Protein AF-A0AAF0VS84-F1 (afdb_monomer_lite)

Structure (mmCIF, N/CA/C/O backbone):
data_AF-A0AAF0VS84-F1
#
_entry.id   AF-A0AAF0VS84-F1
#
loop_
_atom_site.group_PDB
_atom_site.id
_atom_site.type_symbol
_atom_site.label_atom_id
_atom_site.label_alt_id
_atom_site.label_comp_id
_atom_site.label_asym_id
_atom_site.label_entity_id
_atom_site.label_seq_id
_atom_site.pdbx_PDB_ins_code
_atom_site.Cartn_x
_atom_site.Cartn_y
_atom_site.Cartn_z
_atom_site.occupancy
_atom_site.B_iso_or_equiv
_atom_site.auth_seq_id
_atom_site.auth_comp_id
_atom_site.auth_asym_id
_atom_site.auth_atom_id
_atom_site.pdbx_PDB_model_num
ATOM 1 N N . MET A 1 1 ? 5.075 -20.238 -66.374 1.00 50.53 1 MET A N 1
ATOM 2 C CA . MET A 1 1 ? 3.706 -20.644 -66.002 1.00 50.53 1 MET A CA 1
ATOM 3 C C . MET A 1 1 ? 2.776 -19.673 -66.698 1.00 50.53 1 MET A C 1
ATOM 5 O O . MET A 1 1 ? 2.790 -18.499 -66.361 1.00 50.53 1 MET A O 1
ATOM 9 N N . SER A 1 2 ? 2.129 -20.130 -67.767 1.00 43.03 2 SER A N 1
ATOM 10 C CA . SER A 1 2 ? 1.262 -19.314 -68.620 1.00 43.03 2 SER A CA 1
ATOM 11 C C . SER A 1 2 ? -0.129 -19.239 -67.998 1.00 43.03 2 SER A C 1
ATOM 13 O O . SER A 1 2 ? -0.704 -20.282 -67.698 1.00 43.03 2 SER A O 1
ATOM 15 N N . ALA A 1 3 ? -0.652 -18.032 -67.795 1.00 44.28 3 ALA A N 1
ATOM 16 C CA . ALA A 1 3 ? -2.047 -17.821 -67.431 1.00 44.28 3 ALA A CA 1
ATOM 17 C C . ALA A 1 3 ? -2.865 -17.694 -68.725 1.00 44.28 3 ALA A C 1
ATOM 19 O O . ALA A 1 3 ? -2.702 -16.729 -69.469 1.00 44.28 3 ALA A O 1
ATOM 20 N N . GLY A 1 4 ? -3.672 -18.715 -69.014 1.00 44.97 4 GLY A N 1
ATOM 21 C CA . GLY A 1 4 ? -4.736 -18.671 -70.013 1.00 44.97 4 GLY A CA 1
ATOM 22 C C . GLY A 1 4 ? -6.025 -18.196 -69.350 1.00 44.97 4 GLY A C 1
ATOM 23 O O . GLY A 1 4 ? -6.330 -18.629 -68.239 1.00 44.97 4 GLY A O 1
ATOM 24 N N . GLY A 1 5 ? -6.714 -17.267 -70.008 1.00 47.41 5 GLY A N 1
ATOM 25 C CA . GLY A 1 5 ? -7.992 -16.720 -69.569 1.00 47.41 5 GLY A CA 1
ATOM 26 C C . GLY A 1 5 ? -9.197 -17.573 -69.953 1.00 47.41 5 GLY A C 1
ATOM 27 O O . GLY A 1 5 ? -9.062 -18.606 -70.607 1.00 47.41 5 GLY A O 1
ATOM 28 N N . SER A 1 6 ? -10.362 -17.066 -69.570 1.00 51.78 6 SER A N 1
ATOM 29 C CA . SER A 1 6 ? -11.632 -17.220 -70.279 1.00 51.78 6 SER A CA 1
ATOM 30 C C . SER A 1 6 ? -12.616 -16.197 -69.709 1.00 51.78 6 SER A C 1
ATOM 32 O O . SER A 1 6 ? -12.835 -16.151 -68.496 1.00 51.78 6 SER A O 1
ATOM 34 N N . GLU A 1 7 ? -13.102 -15.356 -70.615 1.00 62.22 7 GLU A N 1
ATOM 35 C CA . GLU A 1 7 ? -14.294 -14.508 -70.540 1.00 62.22 7 GLU A CA 1
ATOM 36 C C . GLU A 1 7 ? -15.581 -15.357 -70.452 1.00 62.22 7 GLU A C 1
ATOM 38 O O . GLU A 1 7 ? -15.492 -16.580 -70.539 1.00 62.22 7 GLU A O 1
ATOM 43 N N . ASP A 1 8 ? -16.716 -14.674 -70.240 1.00 53.28 8 ASP A N 1
ATOM 44 C CA . ASP A 1 8 ? -18.134 -15.006 -70.530 1.00 53.28 8 ASP A CA 1
ATOM 45 C C . ASP A 1 8 ? -18.987 -14.474 -69.346 1.00 53.28 8 ASP A C 1
ATOM 47 O O . ASP A 1 8 ? -18.888 -14.981 -68.227 1.00 53.28 8 ASP A O 1
ATOM 51 N N . ASP A 1 9 ? -19.570 -13.272 -69.385 1.00 51.75 9 ASP A N 1
ATOM 52 C CA . ASP A 1 9 ? -20.743 -12.759 -70.130 1.00 51.75 9 ASP A CA 1
ATOM 53 C C . ASP A 1 9 ? -22.136 -13.165 -69.593 1.00 51.75 9 ASP A C 1
ATOM 55 O O . ASP A 1 9 ? -22.370 -14.270 -69.111 1.00 51.75 9 ASP A O 1
ATOM 59 N N . ASP A 1 10 ? -23.037 -12.185 -69.739 1.00 46.50 10 ASP A N 1
ATOM 60 C CA . ASP A 1 10 ? -24.508 -12.220 -69.765 1.00 46.50 10 ASP A CA 1
ATOM 61 C C . ASP A 1 10 ? -25.356 -12.129 -68.473 1.00 46.50 10 ASP A C 1
ATOM 63 O O . ASP A 1 10 ? -25.662 -13.089 -67.772 1.00 46.50 10 ASP A O 1
ATOM 67 N N . GLU A 1 11 ? -25.764 -10.876 -68.224 1.00 55.25 11 GLU A N 1
ATOM 68 C CA . GLU A 1 11 ? -27.133 -10.326 -68.309 1.00 55.25 11 GLU A CA 1
ATOM 69 C C . GLU A 1 11 ? -28.371 -10.964 -67.618 1.00 55.25 11 GLU A C 1
ATOM 71 O O . GLU A 1 11 ? -28.603 -12.165 -67.560 1.00 55.25 11 GLU A O 1
ATOM 76 N N . LEU A 1 12 ? -29.278 -10.021 -67.298 1.00 48.12 12 LEU A N 1
ATOM 77 C CA . LEU A 1 12 ? -30.730 -10.089 -67.049 1.00 48.12 12 LEU A CA 1
ATOM 78 C C . LEU A 1 12 ? -31.166 -10.337 -65.591 1.00 48.12 12 LEU A C 1
ATOM 80 O O . LEU A 1 12 ? -30.962 -11.393 -65.016 1.00 48.12 12 LEU A O 1
ATOM 84 N N . SER A 1 13 ? -31.695 -9.345 -64.867 1.00 52.41 13 SER A N 1
ATOM 85 C CA . SER A 1 13 ? -32.961 -8.591 -64.995 1.00 52.41 13 SER A CA 1
ATOM 86 C C . SER A 1 13 ? -34.012 -9.037 -63.961 1.00 52.41 13 SER A C 1
ATOM 88 O O . SER A 1 13 ? -34.390 -10.201 -63.893 1.00 52.41 13 SER A O 1
ATOM 90 N N . ASN A 1 14 ? -34.582 -8.014 -63.322 1.00 40.75 14 ASN A N 1
ATOM 91 C CA . ASN A 1 14 ? -35.982 -7.852 -62.924 1.00 40.75 14 ASN A CA 1
ATOM 92 C C . ASN A 1 14 ? -36.468 -8.130 -61.487 1.00 40.75 14 ASN A C 1
ATOM 94 O O . ASN A 1 14 ? -36.486 -9.242 -60.978 1.00 40.75 14 ASN A O 1
ATOM 98 N N . SER A 1 15 ? -37.095 -7.054 -60.989 1.00 41.12 15 SER A N 1
ATOM 99 C CA . SER A 1 15 ? -38.425 -7.020 -60.374 1.00 41.12 15 SER A CA 1
ATOM 100 C C . SER A 1 15 ? -38.561 -7.133 -58.852 1.00 41.12 15 SER A C 1
ATOM 102 O O . SER A 1 15 ? -38.522 -8.199 -58.257 1.00 41.12 15 SER A O 1
ATOM 104 N N . SER A 1 16 ? -39.003 -5.988 -58.319 1.00 46.28 16 SER A N 1
ATOM 105 C CA . SER A 1 16 ? -40.196 -5.853 -57.472 1.00 46.28 16 SER A CA 1
ATOM 106 C C . SER A 1 16 ? -40.049 -6.021 -55.959 1.00 46.28 16 SER A C 1
ATOM 108 O O . SER A 1 16 ? -40.029 -7.117 -55.422 1.00 46.28 16 SER A O 1
ATOM 110 N N . ARG A 1 17 ? -40.114 -4.847 -55.309 1.00 50.06 17 ARG A N 1
ATOM 111 C CA . ARG A 1 17 ? -40.969 -4.473 -54.165 1.00 50.06 17 ARG A CA 1
ATOM 112 C C . ARG A 1 17 ? -41.140 -5.492 -53.038 1.00 50.06 17 ARG A C 1
ATOM 114 O O . ARG A 1 17 ? -41.830 -6.490 -53.202 1.00 50.06 17 ARG A O 1
ATOM 121 N N . SER A 1 18 ? -40.778 -5.061 -51.833 1.00 51.91 18 SER A N 1
ATOM 122 C CA . SER A 1 18 ? -41.678 -5.115 -50.675 1.00 51.91 18 SER A CA 1
ATOM 123 C C . SER A 1 18 ? -41.267 -4.036 -49.674 1.00 51.91 18 SER A C 1
ATOM 125 O O . SER A 1 18 ? -40.164 -4.071 -49.137 1.00 51.91 18 SER A O 1
ATOM 127 N N . ASP A 1 19 ? -42.163 -3.070 -49.473 1.00 50.94 19 ASP A N 1
ATOM 128 C CA . ASP A 1 19 ? -42.245 -2.230 -48.281 1.00 50.94 19 ASP A CA 1
ATOM 129 C C . ASP A 1 19 ? -42.140 -3.096 -47.026 1.00 50.94 19 ASP A C 1
ATOM 131 O O . ASP A 1 19 ? -42.954 -4.002 -46.848 1.00 50.94 19 ASP A O 1
ATOM 135 N N . HIS A 1 20 ? -41.199 -2.782 -46.141 1.00 48.94 20 HIS A N 1
ATOM 136 C CA . HIS A 1 20 ? -41.331 -3.045 -44.713 1.00 48.94 20 HIS A CA 1
ATOM 137 C C . HIS A 1 20 ? -40.795 -1.829 -43.963 1.00 48.94 20 HIS A C 1
ATOM 139 O O . HIS A 1 20 ? -39.603 -1.686 -43.700 1.00 48.94 20 HIS A O 1
ATOM 145 N N . SER A 1 21 ? -41.727 -0.930 -43.660 1.00 53.84 21 SER A N 1
ATOM 146 C CA . SER A 1 21 ? -41.661 -0.032 -42.519 1.00 53.84 21 SER A CA 1
ATOM 147 C C . SER A 1 21 ? -41.470 -0.873 -41.259 1.00 53.84 21 SER A C 1
ATOM 149 O O . SER A 1 21 ? -42.403 -1.529 -40.795 1.00 53.84 21 SER A O 1
ATOM 151 N N . VAL A 1 22 ? -40.253 -0.876 -40.733 1.00 56.62 22 VAL A N 1
ATOM 152 C CA . VAL A 1 22 ? -40.007 -1.224 -39.340 1.00 56.62 22 VAL A CA 1
ATOM 153 C C . VAL A 1 22 ? -39.649 0.071 -38.636 1.00 56.62 22 VAL A C 1
ATOM 155 O O . VAL A 1 22 ? -38.559 0.613 -38.813 1.00 56.62 22 VAL A O 1
ATOM 158 N N . ASP A 1 23 ? -40.630 0.590 -37.900 1.00 49.09 23 ASP A N 1
ATOM 159 C CA . ASP A 1 23 ? -40.419 1.462 -36.756 1.00 49.09 23 ASP A CA 1
ATOM 160 C C . ASP A 1 23 ? -39.323 0.832 -35.894 1.00 49.09 23 ASP A C 1
ATOM 162 O O . ASP A 1 23 ? -39.545 -0.130 -35.161 1.00 49.09 23 ASP A O 1
ATOM 166 N N . SER A 1 24 ? -38.092 1.315 -36.047 1.00 53.03 24 SER A N 1
ATOM 167 C CA . SER A 1 24 ? -37.038 1.025 -35.092 1.00 53.03 24 SER A CA 1
ATOM 168 C C . SER A 1 24 ? -37.298 1.928 -33.902 1.00 53.03 24 SER A C 1
ATOM 170 O O . SER A 1 24 ? -36.835 3.072 -33.863 1.00 53.03 24 SER A O 1
ATOM 172 N N . ASP A 1 25 ? -38.112 1.397 -32.993 1.00 48.00 25 ASP A N 1
ATOM 173 C CA . ASP A 1 25 ? -38.280 1.870 -31.634 1.00 48.00 25 ASP A CA 1
ATOM 174 C C . ASP A 1 25 ? -36.946 2.383 -31.102 1.00 48.00 25 ASP A C 1
ATOM 176 O O . ASP A 1 25 ? -35.911 1.705 -31.156 1.00 48.00 25 ASP A O 1
ATOM 180 N N . ALA A 1 26 ? -36.994 3.620 -30.618 1.00 53.66 26 ALA A N 1
ATOM 181 C CA . ALA A 1 26 ? -35.950 4.222 -29.828 1.00 53.66 26 ALA A CA 1
ATOM 182 C C . ALA A 1 26 ? -35.604 3.261 -28.687 1.00 53.66 26 ALA A C 1
ATOM 184 O O . ALA A 1 26 ? -36.314 3.166 -27.687 1.00 53.66 26 ALA A O 1
ATOM 185 N N . TYR A 1 27 ? -34.496 2.541 -28.843 1.00 47.78 27 TYR A N 1
ATOM 186 C CA . TYR A 1 27 ? -33.775 2.015 -27.703 1.00 47.78 27 TYR A CA 1
ATOM 187 C C . TYR A 1 27 ? -33.230 3.236 -26.959 1.00 47.78 27 TYR A C 1
ATOM 189 O O . TYR A 1 27 ? -32.127 3.713 -27.229 1.00 47.78 27 TYR A O 1
ATOM 197 N N . ASP A 1 28 ? -34.041 3.755 -26.036 1.00 49.34 28 ASP A N 1
ATOM 198 C CA . ASP A 1 28 ? -33.571 4.408 -24.821 1.00 49.34 28 ASP A CA 1
ATOM 199 C C . ASP A 1 28 ? -32.730 3.356 -24.093 1.00 49.34 28 ASP A C 1
ATOM 201 O O . ASP A 1 28 ? -33.191 2.587 -23.248 1.00 49.34 28 ASP A O 1
ATOM 205 N N . GLY A 1 29 ? -31.477 3.240 -24.531 1.00 46.06 29 GLY A N 1
ATOM 206 C CA . GLY A 1 29 ? -30.429 2.626 -23.752 1.00 46.06 29 GLY A CA 1
ATOM 207 C C . GLY A 1 29 ? -30.230 3.514 -22.542 1.00 46.06 29 GLY A C 1
ATOM 208 O O . GLY A 1 29 ? -29.332 4.350 -22.532 1.00 46.06 29 GLY A O 1
ATOM 209 N N . ASP A 1 30 ? -31.085 3.319 -21.540 1.00 48.31 30 ASP A N 1
ATOM 210 C CA . ASP A 1 30 ? -30.822 3.625 -20.146 1.00 48.31 30 ASP A CA 1
ATOM 211 C C . ASP A 1 30 ? -29.591 2.805 -19.740 1.00 48.31 30 ASP A C 1
ATOM 213 O O . ASP A 1 30 ? -29.650 1.790 -19.050 1.00 48.31 30 ASP A O 1
ATOM 217 N N . SER A 1 31 ? -28.424 3.222 -20.229 1.00 49.38 31 SER A N 1
ATOM 218 C CA . SER A 1 31 ? -27.168 3.009 -19.545 1.00 49.38 31 SER A CA 1
ATOM 219 C C . SER A 1 31 ? -27.240 3.902 -18.319 1.00 49.38 31 SER A C 1
ATOM 221 O O . SER A 1 31 ? -26.619 4.967 -18.269 1.00 49.38 31 SER A O 1
ATOM 223 N N . GLY A 1 32 ? -28.054 3.477 -17.352 1.00 42.59 32 GLY A N 1
ATOM 224 C CA . GLY A 1 32 ? -27.872 3.822 -15.964 1.00 42.59 32 GLY A CA 1
ATOM 225 C C . GLY A 1 32 ? -26.452 3.404 -15.630 1.00 42.59 32 GLY A C 1
ATOM 226 O O . GLY A 1 32 ? -26.192 2.263 -15.256 1.00 42.59 32 GLY A O 1
ATOM 227 N N . GLU A 1 33 ? -25.506 4.309 -15.882 1.00 45.06 33 GLU A N 1
ATOM 228 C CA . GLU A 1 33 ? -24.193 4.256 -15.283 1.00 45.06 33 GLU A CA 1
ATOM 229 C C . GLU A 1 33 ? -24.483 4.123 -13.795 1.00 45.06 33 GLU A C 1
ATOM 231 O O . GLU A 1 33 ? -24.975 5.057 -13.159 1.00 45.06 33 GLU A O 1
ATOM 236 N N . ASP A 1 34 ? -24.261 2.934 -13.251 1.00 48.19 34 ASP A N 1
ATOM 237 C CA . ASP A 1 34 ? -24.170 2.739 -11.820 1.00 48.19 34 ASP A CA 1
ATOM 238 C C . ASP A 1 34 ? -22.957 3.568 -11.377 1.00 48.19 34 ASP A C 1
ATOM 240 O O . ASP A 1 34 ? -21.808 3.125 -11.412 1.00 48.19 34 ASP A O 1
ATOM 244 N N . LYS A 1 35 ? -23.195 4.861 -11.114 1.00 49.91 35 LYS A N 1
ATOM 245 C CA . LYS A 1 35 ? -22.172 5.912 -10.975 1.00 49.91 35 LYS A CA 1
ATOM 246 C C . LYS A 1 35 ? -21.322 5.768 -9.728 1.00 49.91 35 LYS A C 1
ATOM 248 O O . LYS A 1 35 ? -20.601 6.693 -9.357 1.00 49.91 35 LYS A O 1
ATOM 253 N N . THR A 1 36 ? -21.367 4.627 -9.062 1.00 57.72 36 THR A N 1
ATOM 254 C CA . THR A 1 36 ? -20.531 4.415 -7.905 1.00 57.72 36 THR A CA 1
ATOM 255 C C . THR A 1 36 ? -19.839 3.067 -7.998 1.00 57.72 36 THR A C 1
ATOM 257 O O . THR A 1 36 ? -20.202 2.097 -7.338 1.00 57.72 36 THR A O 1
ATOM 260 N N . SER A 1 37 ? -18.729 3.034 -8.735 1.00 63.50 37 SER A N 1
ATOM 261 C CA . SER A 1 37 ? -17.704 2.013 -8.512 1.00 63.50 37 SER A CA 1
ATOM 262 C C . SER A 1 37 ? -17.417 1.902 -7.004 1.00 63.50 37 SER A C 1
ATOM 264 O O . SER A 1 37 ? -17.451 2.913 -6.283 1.00 63.50 37 SER A O 1
ATOM 266 N N . PRO A 1 38 ? -17.212 0.692 -6.460 1.00 80.88 38 PRO A N 1
ATOM 267 C CA . PRO A 1 38 ? -16.830 0.543 -5.061 1.00 80.88 38 PRO A CA 1
ATOM 268 C C . PRO A 1 38 ? -15.580 1.396 -4.782 1.00 80.88 38 PRO A C 1
ATOM 270 O O . PRO A 1 38 ? -14.701 1.477 -5.641 1.00 80.88 38 PRO A O 1
ATOM 273 N N . PRO A 1 39 ? -15.483 2.062 -3.613 1.00 90.38 39 PRO A N 1
ATOM 274 C CA . PRO A 1 39 ? -14.355 2.949 -3.302 1.00 90.38 39 PRO A CA 1
ATOM 275 C C . PRO A 1 39 ? -13.020 2.199 -3.208 1.00 90.38 39 PRO A C 1
ATOM 277 O O . PRO A 1 39 ? -11.957 2.827 -3.179 1.00 90.38 39 PRO A O 1
ATOM 280 N N . TYR A 1 40 ? -13.086 0.866 -3.183 1.00 94.62 40 TYR A N 1
ATOM 281 C CA . TYR A 1 40 ? -11.967 -0.043 -3.076 1.00 94.62 40 TYR A CA 1
ATOM 282 C C . TYR A 1 40 ? -12.057 -1.159 -4.119 1.00 94.62 40 TYR A C 1
ATOM 284 O O . TYR A 1 40 ? -13.145 -1.599 -4.491 1.00 94.62 40 TYR A O 1
ATOM 292 N N . ARG A 1 41 ? -10.893 -1.634 -4.559 1.00 95.56 41 ARG A N 1
ATOM 293 C CA . ARG A 1 41 ? -10.717 -2.801 -5.422 1.00 95.56 41 ARG A CA 1
ATOM 294 C C . ARG A 1 41 ? -9.724 -3.749 -4.764 1.00 95.56 41 ARG A C 1
ATOM 296 O O . ARG A 1 41 ? -8.603 -3.337 -4.483 1.00 95.56 41 ARG A O 1
ATOM 303 N N . GLU A 1 42 ? -10.109 -5.000 -4.558 1.00 96.94 42 GLU A N 1
ATOM 304 C CA . GLU A 1 42 ? -9.245 -6.000 -3.921 1.00 96.94 42 GLU A CA 1
ATOM 305 C C . GLU A 1 42 ? -7.981 -6.253 -4.757 1.00 96.94 42 GLU A C 1
ATOM 307 O O . GLU A 1 42 ? -8.078 -6.480 -5.962 1.00 96.94 42 GLU A O 1
ATOM 312 N N . ILE A 1 43 ? -6.805 -6.187 -4.121 1.00 97.00 43 ILE A N 1
ATOM 313 C CA . ILE A 1 43 ? -5.505 -6.596 -4.683 1.00 97.00 43 ILE A CA 1
ATOM 314 C C . ILE A 1 43 ? -5.200 -8.044 -4.291 1.00 97.00 43 ILE A C 1
ATOM 316 O O . ILE A 1 43 ? -4.807 -8.834 -5.144 1.00 97.00 43 ILE A O 1
ATOM 320 N N . GLU A 1 44 ? -5.314 -8.365 -3.000 1.00 97.44 44 GLU A N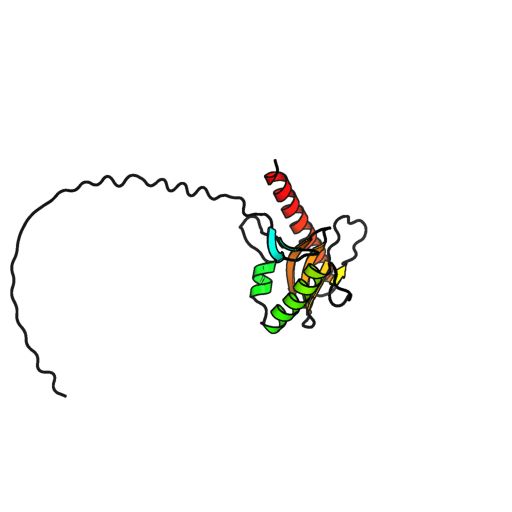 1
ATOM 321 C CA . GLU A 1 44 ? -4.986 -9.680 -2.444 1.00 97.44 44 GLU A CA 1
ATOM 322 C C . GLU A 1 44 ? -5.858 -9.953 -1.216 1.00 97.44 44 GLU A C 1
ATOM 324 O O . GLU A 1 44 ? -5.990 -9.101 -0.333 1.00 97.44 44 GLU A O 1
ATOM 3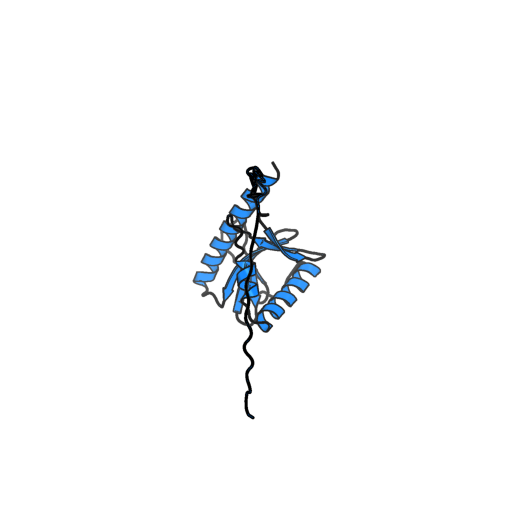29 N N . HIS A 1 45 ? -6.390 -11.167 -1.132 1.00 96.44 45 HIS A N 1
ATOM 330 C CA . HIS A 1 45 ? -7.223 -11.627 -0.028 1.00 96.44 45 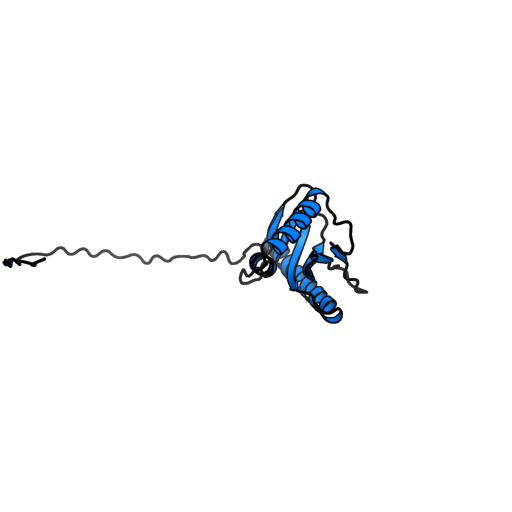HIS A CA 1
ATOM 331 C C . HIS A 1 45 ? -6.464 -12.623 0.851 1.00 96.44 45 HIS A C 1
ATOM 333 O O . HIS A 1 45 ? -5.648 -13.405 0.360 1.00 96.44 45 HIS A O 1
ATOM 339 N N . GLY A 1 46 ? -6.754 -12.668 2.149 1.00 94.69 46 GLY A N 1
ATOM 340 C CA . GLY A 1 46 ? -6.235 -13.747 2.984 1.00 94.69 46 GLY A CA 1
ATOM 341 C C . GLY A 1 46 ? -6.929 -13.893 4.323 1.00 94.69 46 GLY A C 1
ATOM 342 O O . GLY A 1 46 ? -7.842 -13.160 4.678 1.00 94.69 46 GLY A O 1
ATOM 343 N N . THR A 1 47 ? -6.479 -14.890 5.080 1.00 94.31 47 THR A N 1
ATOM 344 C CA . THR A 1 47 ? -7.134 -15.311 6.324 1.00 94.31 47 THR A CA 1
ATOM 345 C C . THR A 1 47 ? -6.990 -14.309 7.464 1.00 94.31 47 THR A C 1
ATOM 347 O O . THR A 1 47 ? -7.848 -14.267 8.339 1.00 94.31 47 THR A O 1
ATOM 350 N N . ALA A 1 48 ? -5.892 -13.549 7.504 1.00 95.62 48 ALA A N 1
ATOM 351 C CA . ALA A 1 48 ? -5.624 -12.590 8.573 1.00 95.62 48 ALA A CA 1
ATOM 352 C C . ALA A 1 48 ? -5.984 -11.157 8.175 1.00 95.62 48 ALA A C 1
ATOM 354 O O . ALA A 1 48 ? -6.488 -10.403 9.006 1.00 95.62 48 ALA A O 1
ATOM 355 N N . LYS A 1 49 ? -5.674 -10.763 6.936 1.00 96.19 49 LYS A N 1
ATOM 356 C CA . LYS A 1 49 ? -5.913 -9.414 6.414 1.00 96.19 49 LYS A CA 1
ATOM 357 C C . LYS A 1 49 ? -6.149 -9.437 4.909 1.00 96.19 49 LYS A C 1
ATOM 359 O O . LYS A 1 49 ? -5.625 -10.310 4.226 1.00 96.19 49 LYS A O 1
ATOM 364 N N . ASN A 1 50 ? -6.795 -8.390 4.409 1.00 97.06 50 ASN A N 1
ATOM 365 C CA . ASN A 1 50 ? -6.909 -8.100 2.980 1.00 97.06 50 ASN A CA 1
ATOM 366 C C . ASN A 1 50 ? -5.997 -6.941 2.568 1.00 97.06 50 ASN A C 1
ATOM 368 O O . ASN A 1 50 ? -5.537 -6.154 3.403 1.00 97.06 50 ASN A O 1
ATOM 372 N N . ILE A 1 51 ? -5.736 -6.825 1.272 1.00 97.94 51 ILE A N 1
ATOM 373 C CA . ILE A 1 51 ? -5.092 -5.667 0.661 1.00 97.94 51 ILE A CA 1
ATOM 374 C C . ILE A 1 51 ? -6.014 -5.145 -0.427 1.00 97.94 51 ILE A C 1
ATOM 376 O O . ILE A 1 51 ? -6.292 -5.845 -1.395 1.00 97.94 51 ILE A O 1
ATOM 380 N N . ASP A 1 52 ? -6.405 -3.887 -0.291 1.00 97.88 52 ASP A N 1
ATOM 381 C CA . ASP A 1 52 ? -7.313 -3.211 -1.206 1.00 97.88 52 ASP A CA 1
ATOM 382 C C . ASP A 1 52 ? -6.629 -1.993 -1.818 1.00 97.88 52 ASP A C 1
ATOM 384 O O . ASP A 1 52 ? -5.825 -1.328 -1.172 1.00 97.88 52 ASP A O 1
ATOM 388 N N . ALA A 1 53 ? -6.959 -1.661 -3.057 1.00 97.88 53 ALA A N 1
ATOM 389 C CA . ALA A 1 53 ? -6.577 -0.424 -3.715 1.00 97.88 53 ALA A CA 1
ATOM 390 C C . ALA A 1 53 ? -7.724 0.584 -3.672 1.00 97.88 53 ALA A C 1
ATOM 392 O O . ALA A 1 53 ? -8.875 0.218 -3.887 1.00 97.88 53 ALA A O 1
ATOM 393 N N . ILE A 1 54 ? -7.420 1.864 -3.483 1.00 97.62 54 ILE A N 1
ATOM 394 C CA . ILE A 1 54 ? -8.405 2.939 -3.632 1.00 97.62 54 ILE A CA 1
ATOM 395 C C . ILE A 1 54 ? -8.790 3.087 -5.107 1.00 97.62 54 ILE A C 1
ATOM 397 O O . ILE A 1 54 ? -7.928 3.144 -5.987 1.00 97.62 54 ILE A O 1
ATOM 401 N N . VAL A 1 55 ? -10.093 3.206 -5.356 1.00 96.44 55 VAL A N 1
ATOM 402 C CA . VAL A 1 55 ? -10.669 3.542 -6.660 1.00 96.44 55 VAL A CA 1
ATOM 403 C C . VAL A 1 55 ? -11.093 5.011 -6.646 1.00 96.44 55 VAL A C 1
ATOM 405 O O . VAL A 1 55 ? -11.876 5.442 -5.796 1.00 96.44 55 VAL A O 1
ATOM 408 N N . GLY A 1 56 ? -10.553 5.810 -7.562 1.00 91.50 56 GLY A N 1
ATOM 409 C CA . GLY A 1 56 ? -10.904 7.217 -7.753 1.00 91.50 56 GLY A CA 1
ATOM 410 C C . GLY A 1 56 ? -12.350 7.405 -8.220 1.00 91.50 56 GLY A C 1
ATOM 411 O O . GLY A 1 56 ? -13.024 6.456 -8.606 1.00 91.50 56 GLY A O 1
ATOM 412 N N . GLU A 1 57 ? -12.851 8.638 -8.182 1.00 88.00 57 GLU A N 1
ATOM 413 C CA . GLU A 1 57 ? -14.232 8.958 -8.597 1.00 88.00 57 GLU A CA 1
ATOM 414 C C . GLU A 1 57 ? -14.502 8.636 -10.072 1.00 88.00 57 GLU A C 1
ATOM 416 O O . GLU A 1 57 ? -15.599 8.238 -10.436 1.00 88.00 57 GLU A O 1
ATOM 421 N N . ASN A 1 58 ? -13.472 8.731 -10.909 1.00 87.06 58 ASN A N 1
ATOM 422 C CA . ASN A 1 58 ? -13.508 8.369 -12.325 1.00 87.06 58 ASN A CA 1
ATOM 423 C C . ASN A 1 58 ? -13.237 6.873 -12.586 1.00 87.06 58 ASN A C 1
ATOM 425 O O . ASN A 1 58 ? -12.934 6.501 -13.716 1.00 87.06 58 ASN A O 1
ATOM 429 N N . GLY A 1 59 ? -13.231 6.028 -11.550 1.00 88.94 59 GLY A N 1
ATOM 430 C CA . GLY A 1 59 ? -12.901 4.605 -11.664 1.00 88.94 59 GLY A CA 1
ATOM 431 C C . GLY A 1 59 ? -11.407 4.291 -11.814 1.00 88.94 59 GLY A C 1
ATOM 432 O O . GLY A 1 59 ? -11.046 3.118 -11.902 1.00 88.94 59 GLY A O 1
ATOM 433 N N . SER A 1 60 ? -10.521 5.295 -11.820 1.00 91.88 60 SER A N 1
ATOM 434 C CA . SER A 1 60 ? -9.072 5.058 -11.900 1.00 91.88 60 SER A CA 1
ATOM 435 C C . SER A 1 60 ? -8.533 4.373 -10.644 1.00 91.88 60 SER A C 1
ATOM 437 O O . SER A 1 60 ? -9.023 4.600 -9.537 1.00 91.88 60 SER A O 1
ATOM 439 N N . CYS A 1 61 ? -7.507 3.535 -10.796 1.00 95.94 61 CYS A N 1
ATOM 440 C CA . CYS A 1 61 ? -6.937 2.785 -9.684 1.00 95.94 61 CYS A CA 1
ATOM 441 C C . CYS A 1 61 ? -5.407 2.797 -9.750 1.00 95.94 61 CYS A C 1
ATOM 443 O O . CYS A 1 61 ? -4.766 1.839 -10.180 1.00 95.94 61 CYS A O 1
ATOM 445 N N . GLU A 1 62 ? -4.812 3.896 -9.281 1.00 97.38 62 GLU A N 1
ATOM 446 C CA . GLU A 1 62 ? -3.376 4.155 -9.433 1.00 97.38 62 GLU A CA 1
ATOM 447 C C . GLU A 1 62 ? -2.477 3.057 -8.856 1.00 97.38 62 GLU A C 1
ATOM 449 O O . GLU A 1 62 ? -1.406 2.789 -9.397 1.00 97.38 62 GLU A O 1
ATOM 454 N N . ALA A 1 63 ? -2.867 2.430 -7.743 1.00 97.62 63 ALA A N 1
ATOM 455 C CA . ALA A 1 63 ? -2.096 1.335 -7.161 1.00 97.62 63 ALA A CA 1
ATOM 456 C C . ALA A 1 63 ? -2.063 0.106 -8.083 1.00 97.62 63 ALA A C 1
ATOM 458 O O . ALA A 1 63 ? -1.001 -0.496 -8.253 1.00 97.62 63 ALA A O 1
ATOM 459 N N . PHE A 1 64 ? -3.198 -0.231 -8.700 1.00 96.12 64 PHE A N 1
ATOM 460 C CA . PHE A 1 64 ? -3.306 -1.324 -9.665 1.00 96.12 64 PHE A CA 1
ATOM 461 C C . PHE A 1 64 ? -2.509 -1.029 -10.930 1.00 96.12 64 PHE A C 1
ATOM 463 O O . PHE A 1 64 ? -1.692 -1.853 -11.339 1.00 96.12 64 PHE A O 1
ATOM 470 N N . ASP A 1 65 ? -2.693 0.162 -11.497 1.00 97.44 65 ASP A N 1
ATOM 471 C CA . ASP A 1 65 ? -1.986 0.591 -12.705 1.00 97.44 65 ASP A CA 1
ATOM 472 C C . ASP A 1 65 ? -0.471 0.589 -12.472 1.00 97.44 65 ASP A C 1
ATOM 474 O O . ASP A 1 65 ? 0.310 0.114 -13.299 1.00 97.44 65 ASP A O 1
ATOM 478 N N . TYR A 1 66 ? -0.045 1.051 -11.292 1.00 98.31 66 TYR A N 1
ATOM 479 C CA . TYR A 1 66 ? 1.355 1.025 -10.898 1.00 98.31 66 TYR A CA 1
ATOM 480 C C . TYR A 1 66 ? 1.903 -0.398 -10.801 1.00 98.31 66 TYR A C 1
ATOM 482 O O . TYR A 1 66 ? 2.979 -0.652 -11.334 1.00 98.31 66 TYR A O 1
ATOM 490 N N . LEU A 1 67 ? 1.193 -1.309 -10.126 1.00 98.19 67 LEU A N 1
ATOM 491 C CA . LEU A 1 67 ? 1.596 -2.710 -9.976 1.00 98.19 67 LEU A CA 1
ATOM 492 C C . LEU A 1 67 ? 1.693 -3.419 -11.332 1.00 98.19 67 LEU A C 1
ATOM 494 O O . LEU A 1 67 ? 2.677 -4.116 -11.580 1.00 98.19 67 LEU A O 1
ATOM 498 N N . ALA A 1 68 ? 0.725 -3.192 -12.220 1.00 97.62 68 ALA A N 1
ATOM 499 C CA . ALA A 1 68 ? 0.702 -3.767 -13.562 1.00 97.62 68 ALA A CA 1
ATOM 500 C C . ALA A 1 68 ? 1.881 -3.290 -14.427 1.00 97.62 68 ALA A C 1
ATOM 502 O O . ALA A 1 68 ? 2.420 -4.063 -15.214 1.00 97.62 68 ALA A O 1
ATOM 503 N N . ALA A 1 69 ? 2.332 -2.046 -14.243 1.00 97.88 69 ALA A N 1
ATOM 504 C CA . ALA A 1 69 ? 3.464 -1.474 -14.972 1.00 97.88 69 ALA A CA 1
ATOM 505 C C . ALA A 1 69 ? 4.850 -1.928 -14.461 1.00 97.88 69 ALA A C 1
ATOM 507 O O . ALA A 1 69 ? 5.878 -1.540 -15.025 1.00 97.88 69 ALA A O 1
ATOM 508 N N . LEU A 1 70 ? 4.916 -2.700 -13.371 1.00 97.81 70 LEU A N 1
ATOM 509 C CA . LEU A 1 70 ? 6.178 -3.201 -12.824 1.00 97.81 70 LEU A CA 1
ATOM 510 C C . LEU A 1 70 ? 6.759 -4.350 -13.653 1.00 97.81 70 LEU A C 1
ATOM 512 O O . LEU A 1 70 ? 6.051 -5.063 -14.355 1.00 97.81 70 LEU A O 1
ATOM 516 N N . THR A 1 71 ? 8.066 -4.574 -13.498 1.00 97.75 71 THR A N 1
ATOM 517 C CA . THR A 1 71 ? 8.712 -5.790 -14.009 1.00 97.75 71 THR A CA 1
ATOM 518 C C . THR A 1 71 ? 8.195 -7.025 -13.270 1.00 97.75 71 THR A C 1
ATOM 520 O O . THR A 1 71 ? 7.835 -6.931 -12.095 1.00 97.75 71 THR A O 1
ATOM 523 N N . GLU A 1 72 ? 8.241 -8.200 -13.899 1.00 97.50 72 GLU A N 1
ATOM 524 C CA . GLU A 1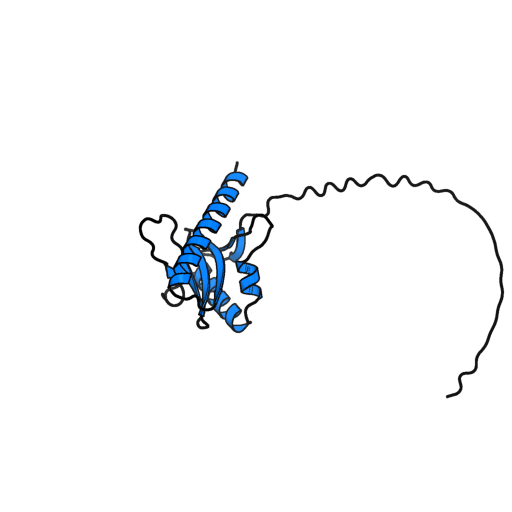 72 ? 7.830 -9.465 -13.265 1.00 97.50 72 GLU A CA 1
ATOM 525 C C . GLU A 1 72 ? 8.556 -9.719 -11.935 1.00 97.50 72 GLU A C 1
ATOM 527 O O . GLU A 1 72 ? 7.958 -10.160 -10.956 1.00 97.50 72 GLU A O 1
ATOM 532 N N . VAL A 1 73 ? 9.843 -9.364 -11.860 1.00 96.62 73 VAL A N 1
ATOM 533 C CA . VAL A 1 73 ? 10.657 -9.502 -10.642 1.00 96.62 73 VAL A CA 1
ATOM 534 C C . VAL A 1 73 ? 10.145 -8.600 -9.515 1.00 96.62 73 VAL A C 1
ATOM 536 O O . VAL A 1 73 ? 10.149 -8.992 -8.345 1.00 96.62 73 VAL A O 1
ATOM 539 N N . ASP A 1 74 ? 9.716 -7.380 -9.838 1.00 96.62 74 ASP A N 1
ATOM 540 C CA . ASP A 1 74 ? 9.160 -6.443 -8.860 1.00 96.62 74 ASP A CA 1
ATOM 541 C C . ASP A 1 74 ? 7.735 -6.825 -8.445 1.00 96.62 74 ASP A C 1
ATOM 543 O O . ASP A 1 74 ? 7.412 -6.743 -7.257 1.00 96.62 74 ASP A O 1
ATOM 547 N N . GLN A 1 75 ? 6.916 -7.301 -9.388 1.00 97.81 75 GLN A N 1
ATOM 548 C CA . GLN A 1 75 ? 5.586 -7.845 -9.108 1.00 97.81 75 GLN A CA 1
ATOM 549 C C . GLN A 1 75 ? 5.678 -9.053 -8.172 1.00 97.81 75 GLN A C 1
ATOM 551 O O . GLN A 1 75 ? 5.015 -9.070 -7.137 1.00 97.81 75 GLN A O 1
ATOM 556 N N . ALA A 1 76 ? 6.563 -10.012 -8.458 1.00 97.69 76 ALA A N 1
ATOM 557 C CA . ALA A 1 76 ? 6.781 -11.189 -7.618 1.00 97.69 76 ALA A CA 1
ATOM 558 C C . ALA A 1 76 ? 7.218 -10.813 -6.193 1.00 97.69 76 ALA A C 1
ATOM 560 O O . ALA A 1 76 ? 6.773 -11.407 -5.213 1.00 97.69 76 ALA A O 1
ATOM 561 N N . GLN A 1 77 ? 8.055 -9.780 -6.054 1.00 97.06 77 GLN A N 1
ATOM 562 C CA . GLN A 1 77 ? 8.443 -9.266 -4.743 1.00 97.06 77 GLN A CA 1
ATOM 563 C C . GLN A 1 77 ? 7.277 -8.640 -3.972 1.00 97.06 77 GLN A C 1
ATOM 565 O O . GLN A 1 77 ? 7.232 -8.773 -2.748 1.00 97.06 77 GLN A O 1
ATOM 570 N N . PHE A 1 78 ? 6.381 -7.906 -4.633 1.00 97.88 78 PHE A N 1
ATOM 571 C CA . PHE A 1 78 ? 5.172 -7.408 -3.975 1.00 97.88 78 PHE A CA 1
ATOM 572 C C . PHE A 1 78 ? 4.239 -8.555 -3.609 1.00 97.88 78 PHE A C 1
ATOM 574 O O . PHE A 1 78 ? 3.856 -8.639 -2.448 1.00 97.88 78 PHE A O 1
ATOM 581 N N . LYS A 1 79 ? 3.989 -9.483 -4.536 1.00 97.56 79 LYS A N 1
ATOM 582 C CA . LYS A 1 79 ? 3.155 -10.666 -4.316 1.00 97.56 79 LYS A CA 1
ATOM 583 C C . LYS A 1 79 ? 3.597 -11.466 -3.091 1.00 97.56 79 LYS A C 1
ATOM 585 O O . LYS A 1 79 ? 2.806 -11.662 -2.180 1.00 97.56 79 LYS A O 1
ATOM 590 N N . ALA A 1 80 ? 4.885 -11.793 -2.979 1.00 96.25 80 ALA A N 1
ATOM 591 C CA . ALA A 1 80 ? 5.413 -12.509 -1.814 1.00 96.25 80 ALA A CA 1
ATOM 592 C C . ALA A 1 80 ? 5.199 -11.756 -0.482 1.00 96.25 80 ALA A C 1
ATOM 594 O O . ALA A 1 80 ? 5.038 -12.366 0.576 1.00 96.25 80 ALA A O 1
ATOM 595 N N . ARG A 1 81 ? 5.207 -10.414 -0.504 1.00 96.69 81 ARG A N 1
ATOM 596 C CA . ARG A 1 81 ? 4.891 -9.605 0.684 1.00 96.69 81 ARG A CA 1
ATOM 597 C C . ARG A 1 81 ? 3.398 -9.568 0.962 1.00 96.69 81 ARG A C 1
ATOM 599 O O . ARG A 1 81 ? 3.028 -9.601 2.129 1.00 96.69 81 ARG A O 1
ATOM 606 N N . PHE A 1 82 ? 2.575 -9.487 -0.077 1.00 97.81 82 PHE A N 1
ATOM 607 C CA . PHE A 1 82 ? 1.125 -9.499 0.040 1.00 97.81 82 PHE A CA 1
ATOM 608 C C . PHE A 1 82 ? 0.653 -10.814 0.633 1.00 97.81 82 PHE A C 1
ATOM 610 O O . PHE A 1 82 ? 0.073 -10.778 1.707 1.00 97.81 82 PHE A O 1
ATOM 617 N N . GLU A 1 83 ? 1.040 -11.949 0.051 1.00 96.75 83 GLU A N 1
ATOM 618 C CA . GLU A 1 83 ? 0.720 -13.287 0.561 1.00 96.75 83 GLU A CA 1
ATOM 619 C C . GLU A 1 83 ? 1.089 -13.429 2.041 1.00 96.75 83 GLU A C 1
ATOM 621 O O . GLU A 1 83 ? 0.282 -13.840 2.872 1.00 96.75 83 GLU A O 1
ATOM 626 N N . ARG A 1 84 ? 2.305 -13.018 2.419 1.00 96.12 84 ARG A N 1
ATOM 627 C CA . ARG A 1 84 ? 2.727 -13.065 3.822 1.00 96.12 84 ARG A CA 1
ATOM 628 C C . ARG A 1 84 ? 1.879 -12.156 4.713 1.00 96.12 84 ARG A C 1
ATOM 630 O O . ARG A 1 84 ? 1.525 -12.544 5.827 1.00 96.12 84 ARG A O 1
ATOM 637 N N . TYR A 1 85 ? 1.610 -10.936 4.258 1.00 96.44 85 TYR A N 1
ATOM 638 C CA . TYR A 1 85 ? 0.836 -9.958 5.010 1.00 96.44 85 TYR A CA 1
ATOM 639 C C . TYR A 1 85 ? -0.613 -10.410 5.199 1.00 96.44 85 TYR A C 1
ATOM 641 O O . TYR A 1 85 ? -1.124 -10.315 6.311 1.00 96.44 85 TYR A O 1
ATOM 649 N N . THR A 1 86 ? -1.251 -10.945 4.160 1.00 97.44 86 THR A N 1
ATOM 650 C CA . THR A 1 86 ? -2.649 -11.385 4.192 1.00 97.44 86 THR A CA 1
ATOM 651 C C . THR A 1 86 ? -2.835 -12.691 4.962 1.00 97.44 86 THR A C 1
ATOM 653 O O . THR A 1 86 ? -3.871 -12.891 5.592 1.00 97.44 86 THR A O 1
ATOM 656 N N . GLN A 1 87 ? -1.815 -13.554 5.008 1.00 96.31 87 GLN A N 1
ATOM 657 C CA . GLN A 1 87 ? -1.845 -14.796 5.789 1.00 96.31 87 GLN A CA 1
ATOM 658 C C . GLN A 1 87 ? -1.533 -14.593 7.276 1.00 96.31 87 GLN A C 1
ATOM 660 O O . GLN A 1 87 ? -2.158 -15.222 8.126 1.00 96.31 87 GLN A O 1
ATOM 665 N N . VAL A 1 88 ? -0.549 -13.748 7.606 1.00 94.12 88 VAL A N 1
ATOM 666 C CA . VAL A 1 88 ? 0.000 -13.637 8.975 1.00 94.12 88 VAL A CA 1
ATOM 667 C C . VAL A 1 88 ? -0.399 -12.326 9.669 1.00 94.12 88 VAL A C 1
ATOM 669 O O . VAL A 1 88 ? -0.314 -12.213 10.890 1.00 94.12 88 VAL A O 1
ATOM 672 N N . GLY A 1 89 ? -0.832 -11.318 8.912 1.00 91.88 89 GLY A N 1
ATOM 673 C CA . GLY A 1 89 ? -1.309 -10.027 9.416 1.00 91.88 89 GLY A CA 1
ATOM 674 C C . GLY A 1 89 ? -0.230 -8.952 9.604 1.00 91.88 89 GLY A C 1
ATOM 675 O O . GLY A 1 89 ? -0.556 -7.828 9.989 1.00 91.88 89 GLY A O 1
ATOM 676 N N . TYR A 1 90 ? 1.050 -9.258 9.356 1.00 91.38 90 TYR A N 1
ATOM 677 C CA . TYR A 1 90 ? 2.150 -8.295 9.489 1.00 91.38 90 TYR A CA 1
ATOM 678 C C . TYR A 1 90 ? 3.381 -8.642 8.640 1.00 91.38 90 TYR A C 1
ATOM 680 O O . TYR A 1 90 ? 3.641 -9.800 8.309 1.00 91.38 90 TYR A O 1
ATOM 688 N N . LEU A 1 91 ? 4.190 -7.619 8.347 1.00 92.88 91 LEU A N 1
ATOM 689 C CA . LEU A 1 91 ? 5.530 -7.739 7.768 1.00 92.88 91 LEU A CA 1
ATOM 690 C C . LEU A 1 91 ? 6.565 -7.360 8.833 1.00 92.88 91 LEU A C 1
ATOM 692 O O . LEU A 1 91 ? 6.441 -6.330 9.490 1.00 92.88 91 LEU A O 1
ATOM 696 N N . ARG A 1 92 ? 7.564 -8.224 9.050 1.00 83.88 92 ARG A N 1
ATOM 697 C CA . ARG A 1 92 ? 8.424 -8.167 10.252 1.00 83.88 92 ARG A CA 1
ATOM 698 C C . ARG A 1 92 ? 9.505 -7.100 10.197 1.00 83.88 92 ARG A C 1
ATOM 700 O O . ARG A 1 92 ? 10.003 -6.686 11.238 1.00 83.88 92 ARG A O 1
ATOM 707 N N . SER A 1 93 ? 9.923 -6.723 8.996 1.00 89.19 93 SER A N 1
ATOM 708 C CA . SER A 1 93 ? 11.084 -5.863 8.807 1.00 89.19 93 SER A CA 1
ATOM 709 C C . SER A 1 93 ? 10.670 -4.442 8.429 1.00 89.19 93 SER A C 1
ATOM 711 O O . SER A 1 93 ? 9.867 -4.288 7.506 1.00 89.19 93 SER A O 1
ATOM 71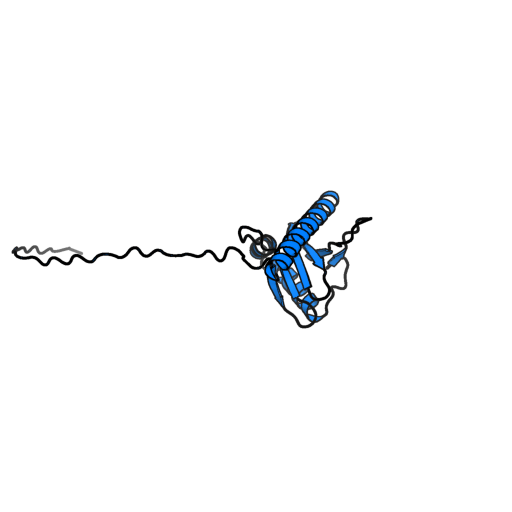3 N N . PRO A 1 94 ? 11.296 -3.402 9.015 1.00 86.25 94 PRO A N 1
ATOM 714 C CA . PRO A 1 94 ? 11.201 -2.027 8.521 1.00 86.25 94 PRO A CA 1
ATOM 715 C C . PRO A 1 94 ? 11.612 -1.866 7.049 1.00 86.25 94 PRO A C 1
ATOM 717 O O . PRO A 1 94 ? 11.235 -0.885 6.402 1.00 86.25 94 PRO A O 1
ATOM 720 N N . GLU A 1 95 ? 12.386 -2.811 6.506 1.00 89.19 95 GLU A N 1
ATOM 721 C CA . GLU A 1 95 ? 12.752 -2.871 5.085 1.00 89.19 95 GLU A CA 1
ATOM 722 C C . GLU A 1 95 ? 11.646 -3.450 4.195 1.00 89.19 95 GLU A C 1
ATOM 724 O O . GLU A 1 95 ? 11.693 -3.286 2.980 1.00 89.19 95 GLU A O 1
ATOM 729 N N . GLU A 1 96 ? 10.638 -4.098 4.778 1.00 92.12 96 GLU A N 1
ATOM 730 C CA . GLU A 1 96 ? 9.460 -4.614 4.075 1.00 92.12 96 GLU A CA 1
ATOM 731 C C . GLU A 1 96 ? 8.252 -3.707 4.282 1.00 92.12 96 GLU A C 1
ATOM 733 O O . GLU A 1 96 ? 7.570 -3.392 3.310 1.00 92.12 96 GLU A O 1
ATOM 738 N N . MET A 1 97 ? 8.014 -3.257 5.518 1.00 94.88 97 MET A N 1
ATOM 739 C CA . MET A 1 97 ? 6.924 -2.352 5.862 1.00 94.88 97 MET A CA 1
ATOM 740 C C . MET A 1 97 ? 7.350 -1.354 6.929 1.00 94.88 97 MET A C 1
ATOM 742 O O . MET A 1 97 ? 7.956 -1.726 7.930 1.00 94.88 97 MET A O 1
ATOM 746 N N . ARG A 1 98 ? 7.019 -0.076 6.744 1.00 94.31 98 ARG A N 1
ATOM 747 C CA . ARG A 1 98 ? 7.382 0.976 7.703 1.00 94.31 98 ARG A CA 1
ATOM 748 C C . ARG A 1 98 ? 6.252 1.974 7.904 1.00 94.31 98 ARG A C 1
ATOM 750 O O . ARG A 1 98 ? 5.643 2.402 6.931 1.00 94.31 98 ARG A O 1
ATOM 757 N N . ILE A 1 99 ? 6.039 2.392 9.151 1.00 93.31 99 ILE A N 1
ATOM 758 C CA . ILE A 1 99 ? 5.174 3.527 9.497 1.00 93.31 99 ILE A CA 1
ATOM 759 C C . ILE A 1 99 ? 5.895 4.830 9.153 1.00 93.31 99 ILE A C 1
ATOM 761 O O . ILE A 1 99 ? 7.060 5.022 9.502 1.00 93.31 99 ILE A O 1
ATOM 765 N N . ILE A 1 100 ? 5.202 5.740 8.479 1.00 91.88 100 ILE A N 1
ATOM 766 C CA . ILE A 1 100 ? 5.691 7.095 8.242 1.00 91.88 100 ILE A CA 1
ATOM 767 C C . ILE A 1 100 ? 5.195 7.962 9.397 1.00 91.88 100 ILE A C 1
ATOM 769 O O . ILE A 1 100 ? 4.036 8.371 9.426 1.00 91.88 100 ILE A O 1
ATOM 773 N N . GLU A 1 101 ? 6.073 8.195 10.371 1.00 84.31 101 GLU A N 1
ATOM 774 C CA . GLU A 1 101 ? 5.749 8.977 11.562 1.00 84.31 101 GLU A CA 1
ATOM 775 C C . GLU A 1 101 ? 5.536 10.456 11.223 1.00 84.31 101 GLU A C 1
ATOM 777 O O . GLU A 1 101 ? 6.387 11.113 10.613 1.00 84.31 101 GLU A O 1
ATOM 782 N N . GLU A 1 102 ? 4.391 10.979 11.653 1.00 81.31 102 GLU A N 1
ATOM 783 C CA . GLU A 1 102 ? 4.042 12.391 11.589 1.00 81.31 102 GLU A CA 1
ATOM 784 C C . GLU A 1 102 ? 3.252 12.754 12.853 1.00 81.31 102 GLU A C 1
ATOM 786 O O . GLU A 1 102 ? 2.271 12.093 13.197 1.00 81.31 102 GLU A O 1
ATOM 791 N N . SER A 1 103 ? 3.721 13.764 13.586 1.00 80.06 103 SER A N 1
ATOM 792 C CA . SER A 1 103 ? 3.120 14.174 14.857 1.00 80.06 103 SER A CA 1
ATOM 793 C C . SER A 1 103 ? 1.741 14.802 14.649 1.00 80.06 103 SER A C 1
ATOM 795 O O . SER A 1 103 ? 1.551 15.579 13.716 1.00 80.06 103 SER A O 1
ATOM 797 N N . GLY A 1 104 ? 0.801 14.516 15.555 1.00 80.94 104 GLY A N 1
ATOM 798 C CA . GLY A 1 104 ? -0.537 15.123 15.545 1.00 80.94 104 GLY A CA 1
ATOM 799 C C . GLY A 1 104 ? -1.491 14.549 14.496 1.00 80.94 104 GLY A C 1
ATOM 800 O O . GLY A 1 104 ? -2.480 15.191 14.157 1.00 80.94 104 GLY A O 1
ATOM 801 N N . VAL A 1 105 ? -1.199 13.358 13.969 1.00 83.81 105 VAL A N 1
ATOM 802 C CA . VAL A 1 105 ? -2.012 12.705 12.943 1.00 83.81 105 VAL A CA 1
ATOM 803 C C . VAL A 1 105 ? -2.700 11.462 13.501 1.00 83.81 105 VAL A C 1
ATOM 805 O O . VAL A 1 105 ? -2.049 10.574 14.048 1.00 83.81 105 VAL A O 1
ATOM 808 N N . GLU A 1 106 ? -4.008 11.371 13.271 1.00 83.69 106 GLU A N 1
ATOM 809 C CA . GLU A 1 106 ? -4.832 10.209 13.615 1.00 83.69 106 GLU A CA 1
ATOM 810 C C . GLU A 1 106 ? -4.639 9.036 12.634 1.00 83.69 106 GLU A C 1
ATOM 812 O O . GLU A 1 106 ? -4.335 7.915 13.039 1.00 83.69 106 GLU A O 1
ATOM 817 N N . VAL A 1 107 ? -4.725 9.300 11.324 1.00 89.81 107 VAL A N 1
ATOM 818 C CA . VAL A 1 107 ? -4.576 8.278 10.274 1.00 89.81 107 VAL A CA 1
ATOM 819 C C . VAL A 1 107 ? -3.104 8.075 9.902 1.00 89.81 107 VAL A C 1
ATOM 821 O O . VAL A 1 107 ? -2.498 8.870 9.166 1.00 89.81 107 VAL A O 1
ATOM 824 N N . ARG A 1 108 ? -2.527 6.976 10.397 1.00 92.31 108 ARG A N 1
ATOM 825 C CA . ARG A 1 108 ? -1.136 6.584 10.133 1.00 92.31 108 ARG A CA 1
ATOM 826 C C . ARG A 1 108 ? -0.990 5.949 8.755 1.00 92.31 108 ARG A C 1
ATOM 828 O O . ARG A 1 108 ? -1.739 5.052 8.381 1.00 92.31 108 ARG A O 1
ATOM 835 N N . VAL A 1 109 ? 0.026 6.393 8.021 1.00 95.94 109 VAL A N 1
ATOM 836 C CA . VAL A 1 109 ? 0.360 5.847 6.702 1.00 95.94 109 VAL A CA 1
ATOM 837 C C . VAL A 1 109 ? 1.567 4.935 6.822 1.00 95.94 109 VAL A C 1
ATOM 839 O O . VAL A 1 109 ? 2.559 5.268 7.472 1.00 95.94 109 VAL A O 1
ATOM 842 N N . HIS A 1 110 ? 1.482 3.794 6.157 1.00 96.12 110 HIS A N 1
ATOM 843 C CA . HIS A 1 110 ? 2.550 2.825 6.038 1.00 96.12 110 HIS A CA 1
ATOM 844 C C . HIS A 1 110 ? 3.029 2.756 4.589 1.00 96.12 110 HIS A C 1
ATOM 846 O O . HIS A 1 110 ? 2.290 3.047 3.645 1.00 96.12 110 HIS A O 1
ATOM 852 N N . GLU A 1 111 ? 4.278 2.340 4.418 1.00 95.94 111 GLU A N 1
ATOM 853 C CA . GLU A 1 111 ? 4.823 1.967 3.119 1.00 95.94 111 GLU A CA 1
ATOM 854 C C . GLU A 1 111 ? 5.191 0.484 3.092 1.00 95.94 111 GLU A C 1
ATOM 856 O O . GLU A 1 111 ? 5.857 0.023 4.016 1.00 95.94 111 GLU A O 1
ATOM 861 N N . ILE A 1 112 ? 4.810 -0.235 2.030 1.00 97.12 112 ILE A N 1
ATOM 862 C CA . ILE A 1 112 ? 5.348 -1.565 1.695 1.00 97.12 112 ILE A CA 1
ATOM 863 C C . ILE A 1 112 ? 6.422 -1.379 0.625 1.00 97.12 112 ILE A C 1
ATOM 865 O O . ILE A 1 112 ? 6.178 -0.728 -0.391 1.00 97.12 112 ILE A O 1
ATOM 869 N N . LYS A 1 113 ? 7.620 -1.924 0.839 1.00 95.75 113 LYS A N 1
ATOM 870 C CA . LYS A 1 113 ? 8.814 -1.641 0.027 1.00 95.75 113 LYS A CA 1
ATOM 871 C C . LYS A 1 113 ? 9.309 -2.876 -0.708 1.00 95.75 113 LYS A C 1
ATOM 873 O O . LYS A 1 113 ? 9.313 -3.947 -0.121 1.00 95.75 113 LYS A O 1
ATOM 878 N N . THR A 1 114 ? 9.848 -2.719 -1.918 1.00 95.75 114 THR A N 1
ATOM 879 C CA . THR A 1 114 ? 10.661 -3.742 -2.601 1.00 95.75 114 THR A CA 1
ATOM 880 C C . THR A 1 114 ? 12.157 -3.502 -2.441 1.00 95.75 114 THR A C 1
ATOM 882 O O . THR A 1 114 ? 12.594 -2.375 -2.197 1.00 95.75 114 THR A O 1
ATOM 885 N N . ARG A 1 115 ? 12.974 -4.548 -2.648 1.00 93.69 115 ARG A N 1
ATOM 886 C CA . ARG A 1 115 ? 14.446 -4.428 -2.632 1.00 93.69 115 ARG A CA 1
ATOM 887 C C . ARG A 1 115 ? 14.951 -3.496 -3.734 1.00 93.69 115 ARG A C 1
ATOM 889 O O . ARG A 1 115 ? 15.921 -2.771 -3.545 1.00 93.69 115 ARG A O 1
ATOM 896 N N . ASN A 1 116 ? 14.234 -3.445 -4.855 1.00 94.00 116 ASN A N 1
ATOM 897 C CA . ASN A 1 116 ? 14.535 -2.560 -5.981 1.00 94.00 116 ASN A CA 1
ATOM 898 C C . ASN A 1 116 ? 14.081 -1.108 -5.742 1.00 94.00 116 ASN A C 1
ATOM 900 O O . ASN A 1 116 ? 14.278 -0.233 -6.591 1.00 94.00 116 ASN A O 1
ATOM 904 N N . GLY A 1 117 ? 13.527 -0.825 -4.560 1.00 94.31 117 GLY A N 1
ATOM 905 C CA . GLY A 1 117 ? 13.183 0.508 -4.098 1.00 94.31 117 GLY A CA 1
ATOM 906 C C . GLY A 1 117 ? 11.806 0.992 -4.538 1.00 94.31 117 GLY A C 1
ATOM 907 O O . GLY A 1 117 ? 11.549 2.189 -4.422 1.00 94.31 117 GLY A O 1
ATOM 908 N N . HIS A 1 118 ? 10.930 0.112 -5.027 1.00 97.62 118 HIS A N 1
ATOM 909 C CA . HIS A 1 118 ? 9.519 0.446 -5.221 1.00 97.62 118 HIS A CA 1
ATOM 910 C C . HIS A 1 118 ? 8.820 0.514 -3.871 1.00 97.62 118 HIS A C 1
ATOM 912 O O . HIS A 1 118 ? 9.199 -0.191 -2.935 1.00 97.62 118 HIS A O 1
ATOM 918 N N . ARG A 1 119 ? 7.831 1.395 -3.751 1.00 97.75 119 ARG A N 1
ATOM 919 C CA . ARG A 1 119 ? 7.087 1.600 -2.511 1.00 97.75 119 ARG A CA 1
ATOM 920 C C . ARG A 1 119 ? 5.618 1.800 -2.816 1.00 97.75 119 ARG A C 1
ATOM 922 O O . ARG A 1 119 ? 5.299 2.624 -3.667 1.00 97.75 119 ARG A O 1
ATOM 929 N N . LEU A 1 120 ? 4.762 1.094 -2.095 1.00 98.25 120 LEU A N 1
ATOM 930 C CA . LEU A 1 120 ? 3.325 1.341 -2.048 1.00 98.25 120 LEU A CA 1
ATOM 931 C C . LEU A 1 120 ? 2.985 2.083 -0.771 1.00 98.25 120 LEU A C 1
ATOM 933 O O . LEU A 1 120 ? 3.524 1.740 0.277 1.00 98.25 120 LEU A O 1
ATOM 937 N N . PHE A 1 121 ? 2.102 3.070 -0.862 1.00 98.25 121 PHE A N 1
ATOM 938 C CA . PHE A 1 121 ? 1.665 3.883 0.269 1.00 98.25 121 PHE A CA 1
ATOM 939 C C . PHE A 1 121 ? 0.212 3.566 0.589 1.00 98.25 121 PH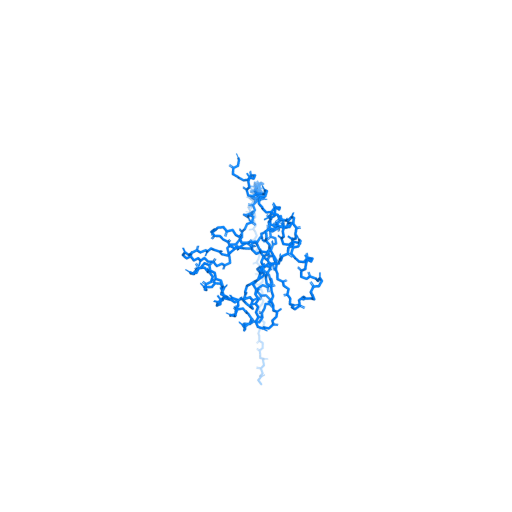E A C 1
ATOM 941 O O . PHE A 1 121 ? -0.646 3.645 -0.293 1.00 98.25 121 PHE A O 1
ATOM 948 N N . GLY A 1 122 ? -0.071 3.249 1.846 1.00 97.50 122 GLY A N 1
ATOM 949 C CA . GLY A 1 122 ? -1.414 2.877 2.265 1.00 97.50 122 GLY A CA 1
ATOM 950 C C . GLY A 1 122 ? -1.659 3.051 3.753 1.00 97.50 122 GLY A C 1
ATOM 951 O O . GLY A 1 122 ? -0.738 3.311 4.529 1.00 97.50 122 GLY A O 1
ATOM 952 N N . VAL A 1 123 ? -2.918 2.921 4.144 1.00 97.00 123 VAL A N 1
ATOM 953 C CA . VAL A 1 123 ? -3.366 2.977 5.536 1.00 97.00 123 VAL A CA 1
ATOM 954 C C . VAL A 1 123 ? -3.636 1.558 6.010 1.00 97.00 123 VAL A C 1
ATOM 956 O O . VAL A 1 123 ? -4.258 0.766 5.307 1.00 97.00 123 VAL A O 1
ATOM 959 N N . GLN A 1 124 ? -3.137 1.227 7.197 1.00 94.38 124 GLN A N 1
ATOM 960 C CA . GLN A 1 124 ? -3.423 -0.050 7.833 1.00 94.38 124 GLN A CA 1
ATOM 961 C C . GLN A 1 124 ? -4.646 0.093 8.738 1.00 94.38 124 GLN A C 1
ATOM 963 O O . GLN A 1 124 ? -4.624 0.870 9.691 1.00 94.38 124 GLN A O 1
ATOM 968 N N . GLU A 1 125 ? -5.672 -0.698 8.453 1.00 92.81 125 GLU A N 1
ATOM 969 C CA . GLU A 1 125 ? -6.832 -0.912 9.310 1.00 92.81 125 GLU A CA 1
ATOM 970 C C . GLU A 1 125 ? -6.708 -2.259 10.056 1.00 92.81 125 GLU A C 1
ATOM 972 O O . GLU A 1 125 ? -5.718 -3.002 9.931 1.00 92.81 125 GLU A O 1
ATOM 977 N N . GLU A 1 126 ? -7.725 -2.582 10.855 1.00 90.44 126 GLU A N 1
ATOM 978 C CA . GLU A 1 126 ? -7.800 -3.834 11.607 1.00 90.44 126 GLU A CA 1
ATOM 979 C C . GLU A 1 126 ? -7.812 -5.059 10.680 1.00 90.44 126 GLU A C 1
ATOM 981 O O . GLU A 1 126 ? -6.966 -5.941 10.835 1.00 90.44 126 GLU A O 1
ATOM 986 N N . SER A 1 127 ? -8.670 -5.074 9.658 1.00 92.62 127 SER A N 1
ATOM 987 C CA . SER A 1 127 ? -8.852 -6.215 8.746 1.00 92.62 127 SER A CA 1
ATOM 988 C C . SER A 1 127 ? -8.216 -6.040 7.365 1.00 92.62 127 SER A C 1
ATOM 990 O O . SER A 1 127 ? -8.098 -7.013 6.623 1.00 92.62 127 SER A O 1
ATOM 992 N N . ARG A 1 128 ? -7.770 -4.834 6.996 1.00 95.44 128 ARG A N 1
ATOM 993 C CA . ARG A 1 128 ? -7.246 -4.563 5.649 1.00 95.44 128 ARG A CA 1
ATOM 994 C C . ARG A 1 128 ? -6.093 -3.567 5.620 1.00 95.44 128 ARG A C 1
ATOM 996 O O . ARG A 1 128 ? -5.884 -2.790 6.550 1.00 95.44 128 ARG A O 1
ATOM 1003 N N . PHE A 1 129 ? -5.342 -3.591 4.528 1.00 97.38 129 PHE A N 1
ATOM 1004 C CA . PHE A 1 129 ? -4.377 -2.565 4.158 1.00 97.38 129 PHE A CA 1
ATOM 1005 C C . PHE A 1 129 ? -4.828 -1.883 2.872 1.00 97.38 129 PHE A C 1
ATOM 1007 O O . PHE A 1 129 ? -4.873 -2.505 1.815 1.00 97.38 129 PHE A O 1
ATOM 1014 N N . VAL A 1 130 ? -5.145 -0.596 2.968 1.00 97.94 130 VAL A N 1
ATOM 1015 C CA . VAL A 1 130 ? -5.735 0.179 1.877 1.00 97.94 130 VAL A CA 1
ATOM 1016 C C . VAL A 1 130 ? -4.653 0.997 1.178 1.00 97.94 130 VAL A C 1
ATOM 1018 O O . VAL A 1 130 ? -4.146 1.982 1.716 1.00 97.94 130 VAL A O 1
ATOM 1021 N N . VAL A 1 131 ? -4.290 0.586 -0.031 1.00 98.19 131 VAL A N 1
ATOM 1022 C CA . VAL A 1 131 ? -3.248 1.161 -0.877 1.00 98.19 131 VAL A CA 1
ATOM 1023 C C . VAL A 1 131 ? -3.805 2.299 -1.728 1.00 98.19 131 VAL A C 1
ATOM 1025 O O . VAL A 1 131 ? -4.821 2.163 -2.399 1.00 98.19 131 VAL A O 1
ATOM 1028 N N . SER A 1 132 ? -3.094 3.422 -1.747 1.00 98.19 132 SER A N 1
ATOM 1029 C CA . SER A 1 132 ? -3.430 4.587 -2.577 1.00 98.19 132 SER A CA 1
ATOM 1030 C C . SER A 1 132 ? -2.694 4.584 -3.917 1.00 98.19 132 SER A C 1
ATOM 1032 O O . SER A 1 132 ? -3.314 4.645 -4.971 1.00 98.19 132 SER A O 1
ATOM 1034 N N . HIS A 1 133 ? -1.363 4.496 -3.888 1.00 98.44 133 HIS A N 1
ATOM 1035 C CA . HIS A 1 133 ? -0.507 4.576 -5.072 1.00 98.44 133 HIS A CA 1
ATOM 1036 C C . HIS A 1 133 ? 0.870 3.960 -4.809 1.00 98.44 133 HIS A C 1
ATOM 1038 O O . HIS A 1 133 ? 1.247 3.679 -3.663 1.00 98.44 133 HIS A O 1
ATOM 1044 N N . GLY A 1 134 ? 1.661 3.830 -5.877 1.00 98.06 134 GLY A N 1
ATOM 1045 C CA . GLY A 1 134 ? 3.062 3.426 -5.815 1.00 98.06 134 GLY A CA 1
ATOM 1046 C C . GLY A 1 134 ? 4.042 4.443 -6.400 1.00 98.06 134 GLY A C 1
ATOM 1047 O O . GLY A 1 134 ? 3.683 5.289 -7.213 1.00 98.06 134 GLY A O 1
ATOM 1048 N N . VAL A 1 135 ? 5.303 4.385 -5.965 1.00 98.06 135 VAL A N 1
ATOM 1049 C CA . VAL A 1 135 ? 6.403 5.194 -6.519 1.00 98.06 135 VAL A CA 1
ATOM 1050 C C . VAL A 1 135 ? 7.755 4.497 -6.352 1.00 98.06 135 VAL A C 1
ATOM 1052 O O . VAL A 1 135 ? 8.007 3.781 -5.380 1.00 98.06 135 VAL A O 1
ATOM 1055 N N . ARG A 1 136 ? 8.666 4.723 -7.306 1.00 97.38 136 ARG A N 1
ATOM 1056 C CA . ARG A 1 136 ? 10.031 4.185 -7.277 1.00 97.38 136 ARG A CA 1
ATOM 1057 C C . ARG A 1 136 ? 10.988 5.163 -6.595 1.00 97.38 136 ARG A C 1
ATOM 1059 O O . ARG A 1 136 ? 11.108 6.309 -7.010 1.00 97.38 136 ARG A O 1
ATOM 1066 N N . LYS A 1 137 ? 11.704 4.683 -5.576 1.00 93.62 137 LYS A N 1
ATOM 1067 C CA . LYS A 1 137 ? 12.804 5.358 -4.862 1.00 93.62 137 LYS A CA 1
ATOM 1068 C C . LYS A 1 137 ? 12.530 6.845 -4.544 1.00 93.62 137 LYS A C 1
ATOM 1070 O O . LYS A 1 137 ? 13.351 7.699 -4.888 1.00 93.62 137 LYS A O 1
ATOM 1075 N N . PRO A 1 138 ? 11.414 7.189 -3.870 1.00 94.19 138 PRO A N 1
ATOM 1076 C CA . PRO A 1 138 ? 11.141 8.577 -3.509 1.00 94.19 138 PRO A CA 1
ATOM 1077 C C . PRO A 1 138 ? 12.224 9.125 -2.566 1.00 94.19 138 PRO A C 1
ATOM 1079 O O . PRO A 1 138 ? 12.671 8.446 -1.638 1.00 94.19 138 PRO A O 1
ATOM 1082 N N . LYS A 1 139 ? 12.627 10.386 -2.772 1.00 93.00 139 LYS A N 1
ATOM 1083 C CA . LYS A 1 139 ? 13.525 11.106 -1.850 1.00 93.00 139 LYS A CA 1
ATOM 1084 C C . LYS A 1 139 ? 12.869 11.228 -0.461 1.00 93.00 139 LYS A C 1
ATOM 1086 O O . LYS A 1 139 ? 11.648 11.362 -0.400 1.00 93.00 139 LYS A O 1
ATOM 1091 N N . PRO A 1 140 ? 13.624 11.315 0.652 1.00 88.44 140 PRO A N 1
ATOM 1092 C CA . PRO A 1 140 ? 13.043 11.387 2.001 1.00 88.44 140 PRO A CA 1
ATOM 1093 C C . PRO A 1 140 ? 11.995 12.496 2.190 1.00 88.44 140 PRO A C 1
ATOM 1095 O O . PRO A 1 140 ? 10.946 12.267 2.783 1.00 88.44 140 PRO A O 1
ATOM 1098 N N . ARG A 1 141 ? 12.223 13.687 1.616 1.00 88.69 141 ARG A N 1
ATOM 1099 C CA . ARG A 1 141 ? 11.239 14.788 1.638 1.00 88.69 141 ARG A CA 1
ATOM 1100 C C . ARG A 1 141 ? 9.960 14.465 0.853 1.00 88.69 141 ARG A C 1
ATOM 1102 O O . ARG A 1 141 ? 8.888 14.930 1.222 1.00 88.69 141 ARG A O 1
ATOM 1109 N N . ALA A 1 142 ? 10.064 13.676 -0.217 1.00 93.50 142 ALA A N 1
ATOM 1110 C CA . ALA A 1 142 ? 8.919 13.245 -1.015 1.00 93.50 142 ALA A CA 1
ATOM 1111 C C . ALA A 1 142 ? 8.109 12.146 -0.312 1.00 93.50 142 ALA A C 1
ATOM 1113 O O . ALA A 1 142 ? 6.895 12.120 -0.464 1.00 93.50 142 ALA A O 1
ATOM 1114 N N . VAL A 1 143 ? 8.741 11.299 0.513 1.00 93.50 143 VAL A N 1
ATOM 1115 C CA . VAL A 1 143 ? 8.039 10.274 1.316 1.00 93.50 143 VAL A CA 1
ATOM 1116 C C . VAL A 1 143 ? 6.933 10.906 2.165 1.00 93.50 143 VAL A C 1
ATOM 1118 O O . VAL A 1 143 ? 5.812 10.409 2.164 1.00 93.50 143 VAL A O 1
ATOM 1121 N N . ARG A 1 144 ? 7.205 12.049 2.812 1.00 92.44 144 ARG A N 1
ATOM 1122 C CA . ARG A 1 144 ? 6.188 12.787 3.584 1.00 92.44 144 ARG A CA 1
ATOM 1123 C C . ARG A 1 144 ? 5.039 13.290 2.707 1.00 92.44 144 ARG A C 1
ATOM 1125 O O . ARG A 1 144 ? 3.883 13.126 3.068 1.00 92.44 144 ARG A O 1
ATOM 1132 N N . LYS A 1 145 ? 5.340 13.830 1.521 1.00 94.81 145 LYS A N 1
ATOM 1133 C CA . LYS A 1 145 ? 4.306 14.265 0.563 1.00 94.81 145 LYS A CA 1
ATOM 1134 C C . LYS A 1 145 ? 3.418 13.102 0.113 1.00 94.81 145 LYS A C 1
ATOM 1136 O O . LYS A 1 145 ? 2.204 13.258 0.042 1.00 94.81 145 LYS A O 1
ATOM 1141 N N . HIS A 1 146 ? 4.007 11.936 -0.151 1.00 96.62 146 HIS A N 1
ATOM 1142 C CA . HIS A 1 146 ? 3.245 10.735 -0.491 1.00 96.62 146 HIS A CA 1
ATOM 1143 C C . HIS A 1 146 ? 2.401 10.228 0.680 1.00 96.62 146 HIS A C 1
ATOM 1145 O O . HIS A 1 146 ? 1.299 9.748 0.438 1.00 96.62 146 HIS A O 1
ATOM 1151 N N . ALA A 1 147 ? 2.867 10.374 1.924 1.00 95.56 147 ALA A N 1
ATOM 1152 C CA . ALA A 1 147 ? 2.066 10.044 3.099 1.00 95.56 147 ALA A CA 1
ATOM 1153 C C . ALA A 1 147 ? 0.836 10.951 3.228 1.00 95.56 147 ALA A C 1
ATOM 1155 O O . ALA A 1 147 ? -0.275 10.451 3.366 1.00 95.56 147 ALA A O 1
ATOM 1156 N N . VAL A 1 148 ? 1.008 12.270 3.090 1.00 94.88 148 VAL A N 1
ATOM 1157 C CA . VAL A 1 148 ? -0.122 13.215 3.080 1.00 94.88 148 VAL A CA 1
ATOM 1158 C C . VAL A 1 148 ? -1.112 12.859 1.968 1.00 94.88 148 VAL A C 1
ATOM 1160 O O . VAL A 1 148 ? -2.301 12.725 2.233 1.00 94.88 148 VAL A O 1
ATOM 1163 N N . ARG A 1 149 ? -0.622 12.603 0.748 1.00 95.94 149 ARG A N 1
ATOM 1164 C CA . ARG A 1 149 ? -1.460 12.192 -0.389 1.00 95.94 149 ARG A CA 1
ATOM 1165 C C . ARG A 1 149 ? -2.253 10.914 -0.105 1.00 95.94 149 ARG A C 1
ATOM 1167 O O . ARG A 1 149 ? -3.454 10.885 -0.346 1.00 95.94 149 ARG A O 1
ATOM 1174 N N . ALA A 1 150 ? -1.588 9.877 0.406 1.00 96.94 150 ALA A N 1
ATOM 1175 C CA . ALA A 1 150 ? -2.221 8.599 0.720 1.00 96.94 150 ALA A CA 1
ATOM 1176 C C . ALA A 1 150 ? -3.325 8.761 1.771 1.00 96.94 150 ALA A C 1
ATOM 1178 O O . ALA A 1 150 ? -4.405 8.195 1.628 1.00 96.94 150 ALA A O 1
ATOM 1179 N N . ARG A 1 151 ? -3.076 9.588 2.794 1.00 96.00 151 ARG A N 1
ATOM 1180 C CA . ARG A 1 151 ? -4.056 9.912 3.834 1.00 96.00 151 ARG A CA 1
ATOM 1181 C C . ARG A 1 151 ? -5.279 10.622 3.264 1.00 96.00 151 ARG A C 1
ATOM 1183 O O . ARG A 1 151 ? -6.396 10.206 3.551 1.00 96.00 151 ARG A O 1
ATOM 1190 N N . THR A 1 152 ? -5.073 11.659 2.453 1.00 95.19 152 THR A N 1
ATOM 1191 C CA . THR A 1 152 ? -6.170 12.399 1.815 1.00 95.19 152 THR A CA 1
ATOM 1192 C C . THR A 1 152 ? -7.004 11.487 0.917 1.00 95.19 152 THR A C 1
ATOM 1194 O O . THR A 1 152 ? -8.228 11.499 1.012 1.00 95.19 152 THR A O 1
ATOM 1197 N N . ALA A 1 153 ? -6.358 10.646 0.101 1.00 95.94 153 ALA A N 1
ATOM 1198 C CA . ALA A 1 153 ? -7.052 9.682 -0.753 1.00 95.94 153 ALA A CA 1
ATOM 1199 C C . ALA A 1 153 ? -7.876 8.679 0.069 1.00 95.94 153 ALA A C 1
ATOM 1201 O O . ALA A 1 153 ? -9.029 8.406 -0.259 1.00 95.94 153 ALA A O 1
ATOM 1202 N N . TYR A 1 154 ? -7.307 8.168 1.163 1.00 96.44 154 TYR A N 1
ATOM 1203 C CA . TYR A 1 154 ? -7.998 7.254 2.066 1.00 96.44 154 TYR A CA 1
ATOM 1204 C C . TYR A 1 154 ? -9.224 7.899 2.721 1.00 96.44 154 TYR A C 1
ATOM 1206 O O . TYR A 1 154 ? -10.296 7.306 2.714 1.00 96.44 154 TYR A O 1
ATOM 1214 N N . GLN A 1 155 ? -9.097 9.122 3.242 1.00 95.19 155 GLN A N 1
ATOM 1215 C CA . GLN A 1 155 ? -10.212 9.838 3.868 1.00 95.19 155 GLN A CA 1
ATOM 1216 C C . GLN A 1 155 ? -11.348 10.111 2.873 1.00 95.19 155 GLN A C 1
ATOM 1218 O O . GLN A 1 155 ? -12.511 9.904 3.210 1.00 95.19 155 GLN A O 1
ATOM 1223 N N . ALA A 1 156 ? -11.020 10.499 1.637 1.00 93.56 156 ALA A N 1
ATOM 1224 C CA . ALA A 1 156 ? -12.008 10.677 0.573 1.00 93.56 156 ALA A CA 1
ATOM 1225 C C . ALA A 1 156 ? -12.694 9.352 0.189 1.00 93.56 156 ALA A C 1
ATOM 1227 O O . ALA A 1 156 ? -13.904 9.307 -0.017 1.00 93.56 156 ALA A O 1
ATOM 1228 N N . ALA A 1 157 ? -11.948 8.245 0.121 1.00 94.12 157 ALA A N 1
ATOM 1229 C CA . ALA A 1 157 ? -12.527 6.921 -0.104 1.00 94.12 157 ALA A CA 1
ATOM 1230 C C . ALA A 1 157 ? -13.441 6.483 1.051 1.00 94.12 157 ALA A C 1
ATOM 1232 O O . ALA A 1 157 ? -14.537 5.990 0.796 1.00 94.12 157 ALA A O 1
ATOM 1233 N N . LYS A 1 158 ? -13.037 6.739 2.301 1.00 93.06 158 LYS A N 1
ATOM 1234 C CA . LYS A 1 158 ? -13.817 6.390 3.492 1.00 93.06 158 LYS A CA 1
ATOM 1235 C C . LYS A 1 158 ? -15.123 7.181 3.582 1.00 93.06 158 LYS A C 1
ATOM 1237 O O . LYS A 1 158 ? -16.145 6.613 3.944 1.00 93.06 158 LYS A O 1
ATOM 1242 N N . ALA A 1 159 ? -15.111 8.463 3.214 1.00 91.44 159 ALA A N 1
ATOM 1243 C CA . ALA A 1 159 ? -16.328 9.272 3.139 1.00 91.44 159 ALA A CA 1
ATOM 1244 C C . ALA A 1 159 ? -17.340 8.685 2.137 1.00 91.44 159 ALA A C 1
ATOM 1246 O O . ALA A 1 159 ? -18.508 8.520 2.477 1.00 91.44 159 ALA A O 1
ATOM 1247 N N . ARG A 1 160 ? -16.867 8.271 0.952 1.00 90.06 160 ARG A N 1
ATOM 1248 C CA . ARG A 1 160 ? -17.701 7.621 -0.076 1.00 90.06 160 ARG A CA 1
ATOM 1249 C C . ARG A 1 160 ? -18.220 6.243 0.347 1.00 90.06 160 ARG A C 1
ATOM 1251 O O . ARG A 1 160 ? -19.311 5.863 -0.056 1.00 90.06 160 ARG A O 1
ATOM 1258 N N . GLU A 1 161 ? -17.457 5.485 1.140 1.00 86.94 161 GLU A N 1
ATOM 1259 C CA . GLU A 1 161 ? -17.919 4.210 1.717 1.00 86.94 161 GLU A CA 1
ATOM 1260 C C . GLU A 1 161 ? -19.126 4.438 2.643 1.00 86.94 161 GLU A C 1
ATOM 1262 O O . GLU A 1 161 ? -20.145 3.775 2.490 1.00 86.94 161 GLU A O 1
ATOM 1267 N N . VAL A 1 162 ? -19.060 5.445 3.522 1.00 84.81 162 VAL A N 1
ATOM 1268 C CA . VAL A 1 162 ? -20.144 5.779 4.467 1.00 84.81 162 VAL A CA 1
ATOM 1269 C C . VAL A 1 162 ? -21.402 6.306 3.769 1.00 84.81 162 VAL A C 1
ATOM 1271 O O . VAL A 1 162 ? -22.508 6.082 4.251 1.00 84.81 162 VAL A O 1
ATOM 1274 N N . GLU A 1 163 ? -21.264 7.024 2.653 1.00 78.94 163 GLU A N 1
ATOM 1275 C CA . GLU A 1 163 ? -22.412 7.511 1.874 1.00 78.94 163 GLU A CA 1
ATOM 1276 C C . GLU A 1 163 ? -23.197 6.382 1.197 1.00 78.94 163 GLU A C 1
ATOM 1278 O O . GLU A 1 163 ? -24.400 6.523 1.022 1.00 78.94 163 GLU A O 1
ATOM 1283 N N . LYS A 1 164 ? -22.545 5.261 0.861 1.00 70.06 164 LYS A N 1
ATOM 1284 C CA . LYS A 1 164 ? -23.200 4.084 0.264 1.00 70.06 164 LYS A CA 1
ATOM 1285 C C . LYS A 1 164 ? -23.969 3.223 1.260 1.00 70.06 164 LYS A C 1
ATOM 1287 O O . LYS A 1 164 ? -24.855 2.480 0.857 1.00 70.06 164 LYS A O 1
ATOM 1292 N N . GLU A 1 165 ? -23.593 3.269 2.534 1.00 61.72 165 GLU A N 1
ATOM 1293 C CA . GLU A 1 165 ? -24.247 2.496 3.599 1.00 61.72 165 GLU A CA 1
ATOM 1294 C C . GLU A 1 165 ? -25.500 3.192 4.164 1.00 61.72 165 GLU A C 1
ATOM 1296 O O . GLU A 1 165 ? -26.151 2.646 5.057 1.00 61.72 165 GLU A O 1
ATOM 1301 N N . LYS A 1 166 ? -25.831 4.393 3.672 1.00 55.16 166 LYS A N 1
ATOM 1302 C CA . LYS A 1 166 ? -27.018 5.172 4.054 1.00 55.16 166 LYS A CA 1
ATOM 1303 C C . LYS A 1 166 ? -28.132 5.038 3.028 1.00 55.16 166 LYS A C 1
ATOM 1305 O O . LYS A 1 166 ? -29.296 4.998 3.482 1.00 55.16 166 LYS A O 1
#

Foldseek 3Di:
DDDDDDDDDDDDDDDDDDDDDDPPPPPPPPPVVPQDDQQWDWPAAADQATEIFGQDSVRDTAAVVQLVPDDPVQVVQVVVLRVCCNYPVDDDDCQQKNWDDDPPDDFIKMWGADPQQKIWIFTDDRHYTYTYHIDGNDDPVVVVVVNVVRVVSVVVSVVSNVVVVD

pLDDT: mean 83.6, std 19.14, range [40.75, 98.44]

Secondary structure (DSSP, 8-state):
--------------------------------------SEEEEE--SS-EEEEEPPTTS--HHHHHHHTS-HHHHHHHHHHHHHHHHHS----TTTEEEE--TT-SS-EEEEE-TTSEEEEEEE-SSEEEEEEEEES--HHHHHHHHHHHHHHHHHHHHHHHHHT-

Radius of gyration: 28.07 Å; chains: 1; bounding box: 57×36×86 Å

Sequence (166 aa):
MSAGGSEDDDELSNSSRSDHSVDSDAYDGDSGEDKTSPPYREIEHGTAKNIDAIVGENGSCEAFDYLAALTEVDQAQFKARFERYTQVGYLRSPEEMRIIEESGVEVRVHEIKTRNGHRLFGVQEESRFVVSHGVRKPKPRAVRKHAVRARTAYQAAKAREVEKEK